Protein AF-A0A8C5GDW7-F1 (afdb_monomer_lite)

Organism: Gouania willdenowi (NCBI:txid441366)

Secondary structure (DSSP, 8-state):
-HHHHHHHHHHHHHHHHHH----HHHHHHHHHHHHHHHHHHHTT---TT-TTTTHHHH----S------

pLDDT: mean 89.78, std 12.99, range [41.09, 97.75]

InterPro domains:
  IPR002087 Anti-proliferative protein [PF07742] (1-64)
  IPR002087 Anti-proliferative protein [PR00310] (6-30)
  IPR002087 Anti-proliferative protein [PR00310] (31-60)
  IPR002087 Anti-proliferative protein [SM00099] (1-69)
  IPR033332 BTG family [PTHR22978] (1-58)
  IPR036054 BTG-like domain superfamily [G3DSA:3.90.640.90] (1-67)
  IPR036054 BTG-like domain superfamily [SSF160696] (1-66)

Foldseek 3Di:
DLVVLLVVLVVVLVVCVVPDPDDNVVSVVVSVVSSVVLVVQCVVQPDPPCRVGNVVSSDDDDDDDPPDD

Structure (mmCIF, N/CA/C/O backbone):
data_AF-A0A8C5GDW7-F1
#
_entry.id   AF-A0A8C5GDW7-F1
#
loop_
_atom_site.group_PDB
_atom_site.id
_atom_site.type_symbol
_atom_site.label_atom_id
_atom_site.label_alt_id
_atom_site.label_comp_id
_atom_site.label_asym_id
_atom_site.label_entity_id
_atom_site.label_seq_id
_atom_site.pdbx_PDB_ins_code
_atom_site.Cartn_x
_atom_site.Cartn_y
_atom_site.Cartn_z
_atom_site.occupancy
_atom_site.B_iso_or_equiv
_atom_site.auth_seq_id
_atom_site.auth_comp_id
_atom_site.auth_asym_id
_atom_site.auth_atom_id
_atom_site.pdbx_PDB_model_num
ATOM 1 N N . MET A 1 1 ? 5.008 -8.216 -5.057 1.00 90.56 1 MET A N 1
ATOM 2 C CA . MET A 1 1 ? 3.935 -7.191 -5.054 1.00 90.56 1 MET A CA 1
ATOM 3 C C . MET A 1 1 ? 2.797 -7.484 -4.078 1.00 90.56 1 MET A C 1
ATOM 5 O O . MET A 1 1 ? 2.535 -6.660 -3.213 1.00 90.56 1 MET A O 1
ATOM 9 N N . ARG A 1 2 ? 2.050 -8.593 -4.237 1.00 93.75 2 ARG A N 1
ATOM 10 C CA . ARG A 1 2 ? 0.837 -8.850 -3.429 1.00 93.75 2 ARG A CA 1
ATOM 11 C C . ARG A 1 2 ? 1.133 -9.018 -1.934 1.00 93.75 2 ARG A C 1
ATOM 13 O O . ARG A 1 2 ? 0.369 -8.511 -1.122 1.00 93.75 2 ARG A O 1
ATOM 20 N N . ALA A 1 3 ? 2.234 -9.689 -1.592 1.00 96.12 3 ALA A N 1
ATOM 21 C CA . ALA A 1 3 ? 2.660 -9.870 -0.206 1.00 96.12 3 ALA A CA 1
ATOM 22 C C . ALA A 1 3 ? 3.039 -8.528 0.438 1.00 96.12 3 ALA A C 1
ATOM 24 O O . ALA A 1 3 ? 2.557 -8.192 1.509 1.00 96.12 3 ALA A O 1
ATOM 25 N N . GLU A 1 4 ? 3.808 -7.705 -0.268 1.00 95.69 4 GLU A N 1
ATOM 26 C CA . GLU A 1 4 ? 4.260 -6.392 0.188 1.00 95.69 4 GLU A CA 1
ATOM 27 C C . GLU A 1 4 ? 3.082 -5.428 0.366 1.00 95.69 4 GLU A C 1
ATOM 29 O O . GLU A 1 4 ? 3.031 -4.692 1.347 1.00 95.69 4 GLU A O 1
ATOM 34 N N . ILE A 1 5 ? 2.088 -5.469 -0.529 1.00 96.38 5 ILE A N 1
ATOM 35 C CA . ILE A 1 5 ? 0.835 -4.719 -0.353 1.00 96.38 5 ILE A CA 1
ATOM 36 C C . ILE A 1 5 ? 0.089 -5.200 0.897 1.00 96.38 5 ILE A C 1
ATOM 38 O O . ILE A 1 5 ? -0.389 -4.369 1.667 1.00 96.38 5 ILE A O 1
ATOM 42 N N . ALA A 1 6 ? -0.008 -6.514 1.123 1.00 96.88 6 ALA A N 1
ATOM 43 C CA . ALA A 1 6 ? -0.685 -7.062 2.297 1.00 96.88 6 ALA A CA 1
ATOM 44 C C . ALA A 1 6 ? -0.006 -6.634 3.609 1.00 96.88 6 ALA A C 1
ATOM 46 O O . ALA A 1 6 ? -0.700 -6.213 4.537 1.00 96.88 6 ALA A O 1
ATOM 47 N N . GLU A 1 7 ? 1.328 -6.654 3.659 1.00 97.44 7 GLU A N 1
ATOM 48 C CA . GLU A 1 7 ? 2.113 -6.178 4.804 1.00 97.44 7 GLU A CA 1
ATOM 49 C C . GLU A 1 7 ? 1.868 -4.687 5.078 1.00 97.44 7 GLU A C 1
ATOM 51 O O . GLU A 1 7 ? 1.532 -4.301 6.200 1.00 97.44 7 GLU A O 1
ATOM 56 N N . VAL A 1 8 ? 1.931 -3.841 4.042 1.00 95.19 8 VAL A N 1
ATOM 57 C CA . VAL A 1 8 ? 1.662 -2.395 4.158 1.00 95.19 8 VAL A CA 1
ATOM 58 C C . VAL A 1 8 ? 0.235 -2.132 4.647 1.00 95.19 8 VAL A C 1
ATOM 60 O O . VAL A 1 8 ? 0.016 -1.312 5.541 1.00 95.19 8 VAL A O 1
ATOM 63 N N . VAL A 1 9 ? -0.753 -2.841 4.098 1.00 96.69 9 VAL A N 1
ATOM 64 C CA . VAL A 1 9 ? -2.159 -2.717 4.507 1.00 96.69 9 VAL A CA 1
ATOM 65 C C . VAL A 1 9 ? -2.346 -3.159 5.960 1.00 96.69 9 VAL A C 1
ATOM 67 O O . VAL A 1 9 ? -3.035 -2.476 6.719 1.00 96.69 9 VAL A O 1
ATOM 70 N N . SER A 1 10 ? -1.721 -4.261 6.377 1.00 96.38 10 SER A N 1
ATOM 71 C CA . SER A 1 10 ? -1.771 -4.758 7.758 1.00 96.38 10 SER A CA 1
ATOM 72 C C . SER A 1 10 ? -1.165 -3.758 8.746 1.00 96.38 10 SER A C 1
ATOM 74 O O . SER A 1 10 ? -1.768 -3.438 9.780 1.00 96.38 10 SER A O 1
ATOM 76 N N . PHE A 1 11 ? -0.015 -3.185 8.389 1.00 95.31 11 PHE A N 1
ATOM 77 C CA . PHE A 1 11 ? 0.645 -2.140 9.163 1.00 95.31 11 PHE A CA 1
ATOM 78 C C . PHE A 1 11 ? -0.258 -0.910 9.337 1.00 95.31 11 PHE A C 1
ATOM 80 O O . PHE A 1 11 ? -0.490 -0.460 10.461 1.00 95.31 11 PHE A O 1
ATOM 87 N N . LEU A 1 12 ? -0.862 -0.411 8.255 1.00 94.19 12 LEU A N 1
ATOM 88 C CA . LEU A 1 12 ? -1.754 0.753 8.307 1.00 94.19 12 LEU A CA 1
ATOM 89 C C . LEU A 1 12 ? -3.047 0.472 9.086 1.00 94.19 12 LEU A C 1
ATOM 91 O O . LEU A 1 12 ? -3.471 1.315 9.878 1.00 94.19 12 LEU A O 1
ATOM 95 N N . LYS A 1 13 ? -3.652 -0.716 8.939 1.00 94.69 13 LYS A N 1
ATOM 96 C CA . LYS A 1 13 ? -4.801 -1.141 9.766 1.00 94.69 13 LYS A CA 1
ATOM 97 C C . LYS A 1 13 ? -4.447 -1.105 11.255 1.00 94.69 13 LYS A C 1
ATOM 99 O O . LYS A 1 13 ? -5.249 -0.636 12.063 1.00 94.69 13 LYS A O 1
ATOM 104 N N . SER A 1 14 ? -3.245 -1.557 11.609 1.00 93.69 14 SER A N 1
ATOM 105 C CA 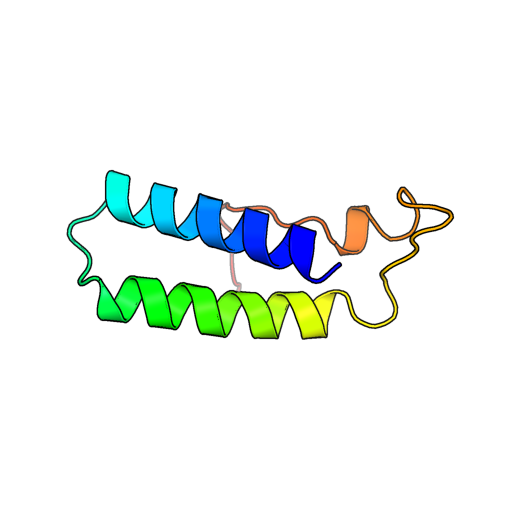. SER A 1 14 ? -2.746 -1.554 12.988 1.00 93.69 14 SER A CA 1
ATOM 106 C C . SER A 1 14 ? -2.537 -0.133 13.516 1.00 93.69 14 SER A C 1
ATOM 108 O O . SER A 1 14 ? -2.979 0.176 14.622 1.00 93.69 14 SER A O 1
ATOM 110 N N . LEU A 1 15 ? -1.967 0.769 12.710 1.00 92.31 15 LEU A N 1
ATOM 111 C CA . LEU A 1 15 ? -1.819 2.184 13.074 1.00 92.31 15 LEU A CA 1
ATOM 112 C C . LEU A 1 15 ? -3.167 2.877 13.309 1.00 92.31 15 LEU A C 1
ATOM 114 O O . LEU A 1 15 ? -3.341 3.563 14.317 1.00 92.31 15 LEU A O 1
ATOM 118 N N . VAL A 1 16 ? -4.139 2.672 12.415 1.00 90.44 16 VAL A N 1
ATOM 119 C CA . VAL A 1 16 ? -5.484 3.258 12.545 1.00 90.44 16 VAL A CA 1
ATOM 120 C C . VAL A 1 16 ? -6.175 2.755 13.811 1.00 90.44 16 VAL A C 1
ATOM 122 O O . VAL A 1 16 ? -6.780 3.558 14.523 1.00 90.44 16 VAL A O 1
ATOM 125 N N . LYS A 1 17 ? -6.040 1.457 14.117 1.00 89.50 17 LYS A N 1
ATOM 126 C CA . LYS A 1 17 ? -6.595 0.824 15.321 1.00 89.50 17 LYS A CA 1
ATOM 127 C C . LYS A 1 17 ? -5.980 1.368 16.613 1.00 89.50 17 LYS A C 1
ATOM 129 O O . LYS A 1 17 ? -6.691 1.516 17.598 1.00 89.50 17 LYS A O 1
ATOM 134 N N . LEU A 1 18 ? -4.679 1.669 16.618 1.00 88.88 18 LEU A N 1
ATOM 135 C CA . LEU A 1 18 ? -3.986 2.215 17.792 1.00 88.88 18 LEU A CA 1
ATOM 136 C C . LEU A 1 18 ? -4.370 3.668 18.092 1.00 88.88 18 LEU A C 1
ATOM 138 O O . LEU A 1 18 ? -4.355 4.079 19.248 1.00 88.88 18 LEU A O 1
ATOM 142 N N . LYS A 1 19 ? -4.660 4.463 17.057 1.00 79.75 19 LYS A N 1
ATOM 143 C CA . LYS A 1 19 ? -4.841 5.917 17.186 1.00 79.75 19 LYS A CA 1
ATOM 144 C C . LYS A 1 19 ? -6.297 6.367 17.264 1.00 79.75 19 LYS A C 1
ATOM 146 O O . LYS A 1 19 ? -6.537 7.515 17.616 1.00 79.75 19 LYS A O 1
ATOM 151 N N . ASN A 1 20 ? -7.258 5.503 16.940 1.00 75.88 20 ASN A N 1
ATOM 152 C CA . ASN A 1 20 ? -8.659 5.897 16.829 1.00 75.88 20 ASN A CA 1
ATOM 153 C C . ASN A 1 20 ? -9.605 4.813 17.350 1.00 75.88 20 ASN A C 1
ATOM 155 O O . ASN A 1 20 ? -9.374 3.623 17.151 1.00 75.88 20 ASN A O 1
ATOM 159 N N . ASN A 1 21 ? -10.750 5.226 17.895 1.00 84.50 21 ASN A N 1
ATOM 160 C CA . ASN A 1 21 ? -11.852 4.317 18.216 1.00 84.50 21 ASN A CA 1
ATOM 161 C C . ASN A 1 21 ? -12.741 4.074 16.977 1.00 84.50 21 ASN A C 1
ATOM 163 O O . ASN A 1 21 ? -13.917 4.438 16.935 1.00 84.50 21 ASN A O 1
ATOM 167 N N . VAL A 1 22 ? -12.145 3.537 15.907 1.00 89.00 22 VAL A N 1
ATOM 168 C CA . VAL A 1 22 ? -12.848 3.220 14.653 1.00 89.00 22 VAL A CA 1
ATOM 169 C C . VAL A 1 22 ? -13.364 1.784 14.707 1.00 89.00 22 VAL A C 1
ATOM 171 O O . VA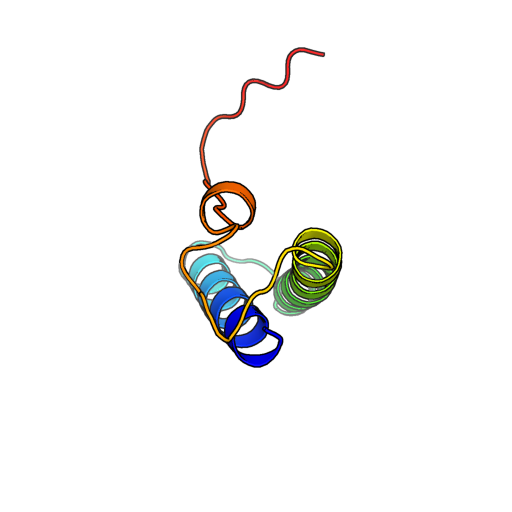L A 1 22 ? -12.636 0.863 15.071 1.00 89.00 22 VAL A O 1
ATOM 174 N N . LYS A 1 23 ? -14.621 1.575 14.292 1.00 92.94 23 LYS A N 1
ATOM 175 C CA . LYS A 1 23 ? -15.230 0.238 14.191 1.00 92.94 23 LYS A CA 1
ATOM 176 C C . LYS A 1 23 ? -14.381 -0.690 13.312 1.00 92.94 23 LYS A C 1
ATOM 178 O O . LYS A 1 23 ? -13.982 -0.299 12.215 1.00 92.94 23 LYS A O 1
ATOM 183 N N . ALA A 1 24 ? -14.186 -1.934 13.752 1.00 91.38 24 ALA A N 1
ATOM 184 C CA . ALA A 1 24 ? -13.363 -2.926 13.052 1.00 91.38 24 ALA A CA 1
ATOM 185 C C . ALA A 1 24 ? -13.770 -3.122 11.578 1.00 91.38 24 ALA A C 1
ATOM 187 O O . ALA A 1 24 ? -12.906 -3.203 10.710 1.00 91.38 24 ALA A O 1
ATOM 188 N N . GLU A 1 25 ? -15.071 -3.095 11.282 1.00 95.12 25 GLU A N 1
ATOM 189 C CA . GLU A 1 25 ? -15.614 -3.181 9.918 1.00 95.12 25 GLU A CA 1
ATOM 190 C C . GLU A 1 25 ? -15.113 -2.056 9.002 1.00 95.12 25 GLU A C 1
ATOM 192 O O . GLU A 1 25 ? -14.772 -2.296 7.845 1.00 95.12 25 GLU A O 1
ATOM 197 N N . LYS A 1 26 ? -15.013 -0.822 9.519 1.00 95.25 26 LYS A N 1
ATOM 198 C CA . LYS A 1 26 ? -14.492 0.318 8.752 1.00 95.25 26 LYS A CA 1
ATOM 199 C C . LYS A 1 26 ? -12.994 0.174 8.489 1.00 95.25 26 LYS A C 1
ATOM 201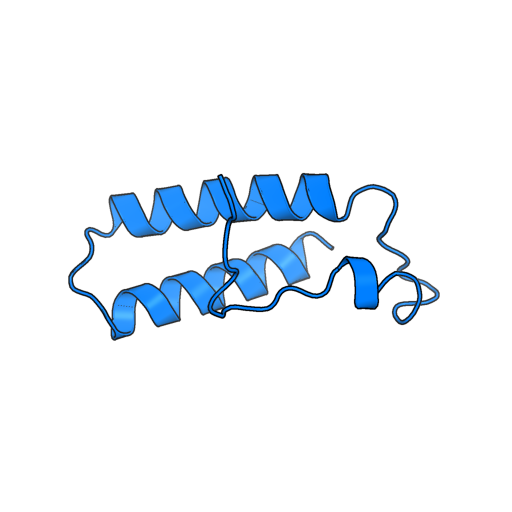 O O . LYS A 1 26 ? -12.544 0.512 7.399 1.00 95.25 26 LYS A O 1
ATOM 206 N N . ILE A 1 27 ? -12.236 -0.350 9.455 1.00 95.69 27 ILE A N 1
ATOM 207 C CA . ILE A 1 27 ? -10.799 -0.632 9.296 1.00 95.69 27 ILE A CA 1
ATOM 208 C C . ILE A 1 27 ? -10.585 -1.737 8.255 1.00 95.69 27 ILE A C 1
ATOM 210 O O . ILE A 1 27 ? -9.662 -1.666 7.442 1.00 95.69 27 ILE A O 1
ATOM 214 N N . ASP A 1 28 ? -11.441 -2.757 8.250 1.00 95.69 28 ASP A N 1
ATOM 215 C CA . ASP A 1 28 ? -11.364 -3.835 7.271 1.00 95.69 28 ASP A CA 1
ATOM 216 C C . ASP A 1 28 ? -11.714 -3.363 5.858 1.00 95.69 28 ASP A C 1
ATOM 218 O O . ASP A 1 28 ? -10.963 -3.624 4.915 1.00 95.69 28 ASP A O 1
ATOM 222 N N . LEU A 1 29 ? -12.792 -2.588 5.721 1.00 97.06 29 LEU A N 1
ATOM 223 C CA . LEU A 1 29 ? -13.179 -1.974 4.454 1.00 97.06 29 LEU A CA 1
ATOM 224 C C . LEU A 1 29 ? -12.091 -1.031 3.922 1.00 97.06 29 LEU A C 1
ATOM 226 O O . LEU A 1 29 ? -11.791 -1.062 2.729 1.00 97.06 29 LEU A O 1
ATOM 230 N N . PHE A 1 30 ? -11.477 -0.229 4.798 1.00 95.31 30 PHE A N 1
ATOM 231 C CA . PHE A 1 30 ? -10.324 0.606 4.459 1.00 95.31 30 PHE A CA 1
ATOM 232 C C . PHE A 1 30 ? -9.176 -0.237 3.896 1.00 95.31 30 PHE A C 1
ATOM 234 O O . PHE A 1 30 ? -8.690 0.053 2.806 1.00 95.31 30 PHE A O 1
ATOM 241 N N . GLY A 1 31 ? -8.791 -1.313 4.588 1.00 96.81 31 GLY A N 1
ATOM 242 C CA . GLY A 1 31 ? -7.706 -2.181 4.135 1.00 96.81 31 GLY A CA 1
ATOM 243 C C . GLY A 1 31 ? -7.987 -2.846 2.787 1.00 96.81 31 GLY A C 1
ATOM 244 O O . GLY A 1 31 ? -7.116 -2.861 1.921 1.00 96.81 31 GLY A O 1
ATOM 245 N N . LYS A 1 32 ? -9.216 -3.333 2.573 1.00 97.69 32 LYS A N 1
ATOM 246 C CA . LYS A 1 32 ? -9.643 -3.929 1.295 1.00 97.69 32 LYS A CA 1
ATOM 247 C C . LYS A 1 32 ? -9.548 -2.934 0.141 1.00 97.69 32 LYS A C 1
ATOM 249 O O . LYS A 1 32 ? -8.962 -3.250 -0.888 1.00 97.69 32 LYS A O 1
ATOM 254 N N . ARG A 1 33 ? -10.086 -1.724 0.321 1.00 97.75 33 ARG A N 1
ATOM 255 C CA . ARG A 1 33 ? -10.035 -0.669 -0.705 1.00 97.75 33 ARG A CA 1
ATOM 256 C C . ARG A 1 33 ? -8.604 -0.225 -0.985 1.00 97.75 33 ARG A C 1
ATOM 258 O O . ARG A 1 33 ? -8.234 -0.075 -2.143 1.00 97.75 33 ARG A O 1
ATOM 265 N N . LEU A 1 34 ? -7.790 -0.070 0.059 1.00 96.56 34 LEU A N 1
ATOM 266 C CA . LEU A 1 34 ? -6.392 0.314 -0.091 1.00 96.56 34 LEU A CA 1
ATOM 267 C C . LEU A 1 34 ? -5.591 -0.737 -0.867 1.00 96.56 34 LEU A C 1
ATOM 269 O O . LEU A 1 34 ? -4.794 -0.374 -1.724 1.00 96.56 34 LEU A O 1
ATOM 273 N N . ALA A 1 35 ? -5.823 -2.027 -0.612 1.00 97.31 35 ALA A N 1
ATOM 274 C CA . ALA A 1 35 ? -5.163 -3.102 -1.346 1.00 97.31 35 ALA A CA 1
ATOM 275 C C . ALA A 1 35 ? -5.468 -3.051 -2.853 1.00 97.31 35 ALA A C 1
ATOM 277 O O . ALA A 1 35 ? -4.548 -3.199 -3.654 1.00 97.31 35 ALA A O 1
ATOM 278 N N . VAL A 1 36 ? -6.730 -2.800 -3.227 1.00 97.75 36 VAL A N 1
ATOM 279 C CA . VAL A 1 36 ? -7.148 -2.653 -4.633 1.00 97.75 36 VAL A CA 1
ATOM 280 C C . VAL A 1 36 ? -6.457 -1.453 -5.277 1.00 97.75 36 VAL A C 1
ATOM 282 O O . VAL A 1 36 ? -5.770 -1.619 -6.278 1.00 97.75 36 VAL A O 1
ATOM 285 N N . VAL A 1 37 ? -6.524 -0.276 -4.647 1.00 96.88 37 VAL A N 1
ATOM 286 C CA . VAL A 1 37 ? -5.911 0.950 -5.189 1.00 96.88 37 VAL A CA 1
ATOM 287 C C . VAL A 1 37 ? -4.393 0.819 -5.333 1.00 96.88 37 VAL A C 1
ATOM 289 O O . VAL A 1 37 ? -3.827 1.269 -6.324 1.00 96.88 37 VAL A O 1
ATOM 292 N N . LEU A 1 38 ? -3.702 0.202 -4.369 1.00 96.12 38 LEU A N 1
ATOM 293 C CA . LEU A 1 38 ? -2.255 -0.025 -4.474 1.00 96.12 38 LEU A CA 1
ATOM 294 C C . LEU A 1 38 ? -1.915 -1.048 -5.562 1.00 96.12 38 LEU A C 1
ATOM 296 O O . LEU A 1 38 ? -0.889 -0.909 -6.227 1.00 96.12 38 LEU A O 1
ATOM 300 N N . GLN A 1 39 ? -2.758 -2.066 -5.743 1.00 96.31 39 GLN A N 1
ATOM 301 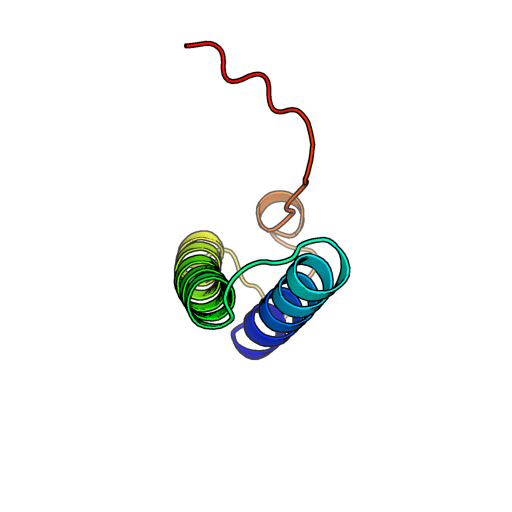C CA . GLN A 1 39 ? -2.581 -3.052 -6.800 1.00 96.31 39 GLN A CA 1
ATOM 302 C C . GLN A 1 39 ? -2.726 -2.414 -8.183 1.00 96.31 39 GLN A C 1
ATOM 304 O O . GLN A 1 39 ? -1.831 -2.589 -9.003 1.00 96.31 39 GLN A O 1
ATOM 309 N N . GLU A 1 40 ? -3.780 -1.633 -8.402 1.00 96.31 40 GLU A N 1
ATOM 310 C CA . GLU A 1 40 ? -3.998 -0.884 -9.645 1.00 96.31 40 GLU A CA 1
ATOM 311 C C . GLU A 1 40 ? -2.886 0.145 -9.874 1.00 96.31 40 GLU A C 1
ATOM 313 O O . GLU A 1 40 ? -2.311 0.209 -10.956 1.00 96.31 40 GLU A O 1
ATOM 318 N N . LYS A 1 41 ? -2.503 0.905 -8.835 1.00 94.56 41 LYS A N 1
ATOM 319 C CA . LYS A 1 41 ? -1.413 1.884 -8.931 1.00 94.56 41 LYS A CA 1
ATOM 320 C C . LYS A 1 41 ?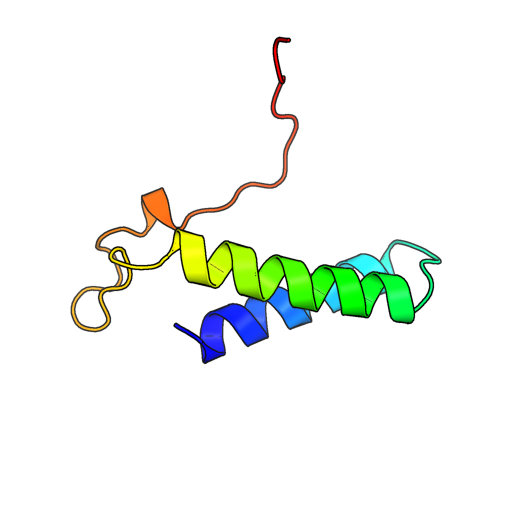 -0.121 1.212 -9.381 1.00 94.56 41 LYS A C 1
ATOM 322 O O . LYS A 1 41 ? 0.535 1.703 -10.284 1.00 94.56 41 LYS A O 1
ATOM 327 N N . PHE A 1 42 ? 0.298 0.115 -8.753 1.00 95.31 42 PHE A N 1
ATOM 328 C CA . PHE A 1 42 ? 1.611 -0.473 -9.050 1.00 95.31 42 PHE A CA 1
ATOM 329 C C . PHE A 1 42 ? 1.619 -1.377 -10.291 1.00 95.31 42 PHE A C 1
ATOM 331 O O . PHE A 1 42 ? 2.689 -1.871 -10.660 1.00 95.31 42 PHE A O 1
ATOM 338 N N . GLU A 1 43 ? 0.475 -1.593 -10.941 1.00 94.38 43 GLU A N 1
ATOM 339 C CA . GLU A 1 43 ? 0.396 -2.335 -12.195 1.00 94.38 43 GLU A CA 1
ATOM 340 C C . GLU A 1 43 ? 1.286 -1.681 -13.270 1.00 94.38 43 GLU A C 1
ATOM 342 O O . GLU A 1 43 ? 1.389 -0.458 -13.384 1.00 94.38 43 GLU A O 1
ATOM 347 N N . GLY A 1 44 ? 2.057 -2.501 -13.992 1.00 94.75 44 GLY A N 1
ATOM 348 C CA . GLY A 1 44 ? 3.072 -2.027 -14.948 1.00 94.75 44 GLY A CA 1
ATOM 349 C C . GLY A 1 44 ? 4.290 -1.317 -14.326 1.00 94.75 44 GLY A C 1
ATOM 350 O O . GLY A 1 44 ? 5.241 -0.987 -15.033 1.00 94.75 44 GLY A O 1
ATOM 351 N N . HIS A 1 45 ? 4.311 -1.111 -13.006 1.00 96.25 45 HIS A N 1
ATOM 352 C CA . HIS A 1 45 ? 5.368 -0.399 -12.279 1.00 96.25 45 HIS A CA 1
ATOM 353 C C . HIS A 1 45 ? 6.004 -1.252 -11.176 1.00 96.25 45 HIS A C 1
ATOM 355 O O . HIS A 1 45 ? 6.625 -0.715 -10.255 1.00 96.25 45 HIS A O 1
ATOM 361 N N . TRP A 1 46 ? 5.878 -2.578 -11.266 1.00 96.19 46 TRP A N 1
ATOM 362 C CA . TRP A 1 46 ? 6.508 -3.540 -10.366 1.00 96.19 46 TRP A CA 1
ATOM 363 C C . TRP A 1 46 ? 7.591 -4.336 -11.100 1.00 96.19 46 TRP A C 1
ATOM 365 O O . TRP A 1 46 ? 7.290 -5.062 -12.041 1.00 96.19 46 TRP A O 1
ATOM 375 N N . TYR A 1 47 ? 8.842 -4.212 -10.652 1.00 96.12 47 TYR A N 1
ATOM 376 C CA . TYR A 1 47 ? 10.014 -4.799 -11.311 1.00 96.12 47 TYR A CA 1
ATOM 377 C C . TYR A 1 47 ? 10.806 -5.653 -10.302 1.00 96.12 47 TYR A C 1
ATOM 379 O O . TYR A 1 47 ? 11.665 -5.108 -9.608 1.00 96.12 47 TYR A O 1
ATOM 387 N N . PRO A 1 48 ? 10.507 -6.960 -10.155 1.00 93.44 48 PRO A N 1
ATOM 388 C CA . PRO A 1 48 ? 11.186 -7.841 -9.196 1.00 93.44 48 PRO A CA 1
ATOM 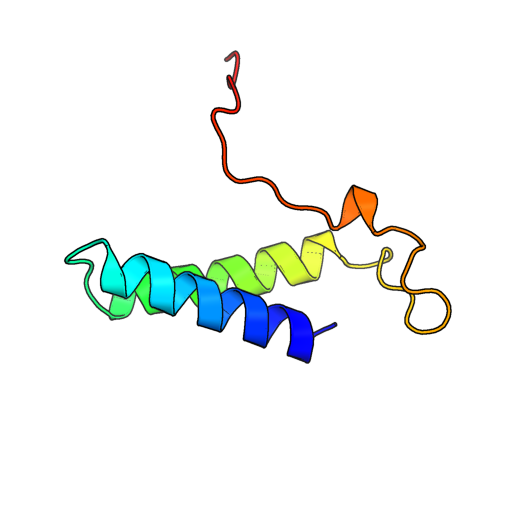389 C C . PRO A 1 48 ? 12.705 -7.916 -9.392 1.00 93.44 48 PRO A C 1
ATOM 391 O O . PRO A 1 48 ? 13.452 -7.969 -8.420 1.00 93.44 48 PRO A O 1
ATOM 394 N N . GLU A 1 49 ? 13.161 -7.872 -10.641 1.00 97.06 49 GLU A N 1
ATOM 395 C CA . GLU A 1 49 ? 14.570 -7.993 -11.029 1.00 97.06 49 GLU A CA 1
ATOM 396 C C . GLU A 1 49 ? 15.344 -6.687 -10.811 1.00 97.06 49 GLU A C 1
ATOM 398 O O . GLU A 1 49 ? 16.566 -6.695 -10.688 1.00 97.06 49 GLU A O 1
ATOM 403 N N . ASN A 1 50 ? 14.640 -5.552 -10.754 1.00 96.00 50 ASN A N 1
ATOM 404 C CA . ASN A 1 50 ? 15.225 -4.252 -10.446 1.00 96.00 50 ASN A CA 1
ATOM 405 C C . ASN A 1 50 ? 14.281 -3.435 -9.547 1.00 96.00 50 ASN A C 1
ATOM 407 O O . ASN A 1 50 ? 13.599 -2.527 -10.036 1.00 96.00 50 ASN A O 1
ATOM 411 N N . PRO A 1 51 ? 14.241 -3.728 -8.232 1.00 94.31 51 PRO A N 1
ATOM 412 C CA . PRO A 1 51 ? 13.281 -3.123 -7.309 1.00 94.31 51 PRO A CA 1
ATOM 413 C C . PRO A 1 51 ? 13.345 -1.593 -7.255 1.00 94.31 51 PRO A C 1
ATOM 415 O O . PRO A 1 51 ? 12.318 -0.943 -7.046 1.00 94.31 51 PRO A O 1
ATOM 418 N N . SER A 1 52 ? 14.520 -1.003 -7.492 1.00 95.81 52 SER A N 1
ATOM 419 C CA . SER A 1 52 ? 14.713 0.451 -7.519 1.00 95.81 52 SER A CA 1
ATOM 420 C C . SER A 1 52 ? 13.967 1.120 -8.679 1.00 95.81 52 SER A C 1
ATOM 422 O O . SER A 1 52 ? 13.558 2.281 -8.580 1.00 95.81 52 SER A O 1
ATOM 424 N N . LYS A 1 53 ? 13.729 0.400 -9.785 1.00 97.06 53 LYS A N 1
ATOM 425 C CA . LYS A 1 53 ? 12.947 0.914 -10.913 1.00 97.06 53 LYS A CA 1
ATOM 426 C C . LYS A 1 53 ? 11.500 1.136 -10.474 1.00 97.06 53 LYS A C 1
ATOM 428 O O . LYS A 1 53 ? 10.858 0.269 -9.881 1.00 97.06 53 LYS A O 1
ATOM 433 N N . GLY A 1 54 ? 10.975 2.329 -10.745 1.00 94.25 54 GLY A N 1
ATOM 434 C CA . GLY A 1 54 ? 9.609 2.706 -10.373 1.00 94.25 54 GLY A CA 1
ATOM 435 C C . GLY A 1 54 ? 9.391 2.968 -8.877 1.00 94.25 54 GLY A C 1
ATOM 436 O O . GLY A 1 54 ? 8.255 3.212 -8.483 1.00 94.25 54 GLY A O 1
ATOM 437 N N . GLN A 1 55 ? 10.429 2.971 -8.030 1.00 94.50 55 GLN A N 1
ATOM 438 C CA . GLN A 1 55 ? 10.251 3.182 -6.585 1.00 94.50 55 GLN A CA 1
ATOM 439 C C . GLN A 1 55 ? 9.642 4.553 -6.244 1.00 94.50 55 GLN A C 1
ATOM 441 O O . GLN A 1 55 ? 8.777 4.631 -5.381 1.00 94.50 55 GLN A O 1
ATOM 446 N N . ALA A 1 56 ? 10.024 5.617 -6.964 1.00 93.31 56 ALA A N 1
ATOM 447 C CA . ALA A 1 56 ? 9.464 6.958 -6.771 1.00 93.31 56 ALA A CA 1
ATOM 448 C C . ALA A 1 56 ? 7.985 7.030 -7.179 1.00 93.31 56 ALA A C 1
ATOM 450 O O . ALA A 1 56 ? 7.204 7.737 -6.558 1.00 93.31 56 ALA A O 1
ATOM 451 N N . TYR A 1 57 ? 7.585 6.244 -8.181 1.00 94.31 57 TYR A N 1
ATOM 452 C CA . TYR A 1 57 ? 6.185 6.114 -8.574 1.00 94.31 57 TYR A CA 1
ATOM 453 C C . TYR A 1 57 ? 5.377 5.345 -7.513 1.00 94.31 57 TYR A C 1
ATOM 455 O O . TYR A 1 57 ? 4.261 5.729 -7.152 1.00 94.31 57 TYR A O 1
ATOM 463 N N . ARG A 1 58 ? 5.957 4.267 -6.964 1.00 94.38 58 ARG A N 1
ATOM 464 C CA . ARG A 1 58 ? 5.331 3.471 -5.896 1.00 94.38 58 ARG A CA 1
ATOM 465 C C . ARG A 1 58 ? 5.335 4.167 -4.533 1.00 94.38 58 ARG A C 1
ATOM 467 O O . ARG A 1 58 ? 4.566 3.773 -3.661 1.00 94.38 58 ARG A O 1
ATOM 474 N N . TYR A 1 59 ? 6.161 5.195 -4.356 1.00 92.69 59 TYR A N 1
ATOM 475 C CA . TYR A 1 59 ? 6.231 5.981 -3.133 1.00 92.69 59 TYR A CA 1
ATOM 476 C C . TYR A 1 59 ? 4.860 6.580 -2.778 1.00 92.69 59 TYR A C 1
ATOM 478 O O . TYR A 1 59 ? 4.110 7.062 -3.635 1.00 92.69 59 TYR A O 1
ATOM 486 N N . CYS A 1 60 ? 4.535 6.521 -1.488 1.00 87.44 60 CYS A N 1
ATOM 487 C CA . CYS A 1 60 ? 3.325 7.080 -0.901 1.00 87.44 60 CYS A CA 1
ATOM 488 C C . CYS A 1 60 ? 3.736 7.909 0.317 1.00 87.44 60 CYS A C 1
ATOM 490 O O . CYS A 1 60 ? 4.404 7.397 1.214 1.00 87.44 60 CYS A O 1
ATOM 492 N N . SER A 1 61 ? 3.325 9.175 0.344 1.00 87.31 61 SER A N 1
ATOM 493 C CA . SER A 1 61 ? 3.515 10.071 1.484 1.00 87.31 61 SER A CA 1
ATOM 494 C C . SER A 1 61 ? 2.165 10.375 2.120 1.00 87.31 61 SER A C 1
ATOM 496 O O . SER A 1 61 ? 1.162 10.514 1.421 1.00 87.31 61 SER A O 1
ATOM 498 N N . VAL A 1 62 ? 2.142 10.464 3.447 1.00 79.75 62 VAL A N 1
ATOM 499 C CA . VAL A 1 62 ? 0.983 10.919 4.215 1.00 79.75 62 VAL A CA 1
ATOM 500 C C . VAL A 1 62 ? 1.333 12.303 4.745 1.00 79.75 62 VAL A C 1
ATOM 502 O O . VAL A 1 62 ? 2.214 12.441 5.589 1.00 79.75 62 VAL A O 1
ATOM 505 N N . GLY A 1 63 ? 0.674 13.332 4.219 1.00 78.44 63 GLY A N 1
ATOM 506 C CA . GLY A 1 63 ? 0.946 14.729 4.546 1.00 78.44 63 GLY A CA 1
ATOM 507 C C . GLY A 1 63 ? -0.184 15.650 4.091 1.00 78.44 63 GLY A C 1
ATOM 508 O O . GLY A 1 63 ? -1.228 15.184 3.637 1.00 78.44 63 GLY A O 1
ATOM 509 N N . HIS A 1 64 ? 0.018 16.961 4.217 1.00 59.75 64 HIS A N 1
ATOM 510 C CA . HIS A 1 64 ? -0.950 17.966 3.784 1.00 59.75 64 HIS A CA 1
ATOM 511 C C . HIS A 1 64 ? -0.800 18.207 2.276 1.00 59.75 64 HIS A C 1
ATOM 513 O O . HIS A 1 64 ? -0.061 19.087 1.840 1.00 59.75 64 HIS A O 1
ATOM 519 N N . THR A 1 65 ? -1.452 17.384 1.457 1.00 59.50 65 THR A N 1
ATOM 520 C CA . THR A 1 65 ? -1.652 17.738 0.050 1.00 59.50 65 THR A CA 1
ATOM 521 C C . THR A 1 65 ? -2.701 18.844 0.017 1.00 59.50 65 THR A C 1
ATOM 523 O O . THR A 1 65 ? -3.872 18.586 0.280 1.00 59.50 65 THR A O 1
ATOM 526 N N . MET A 1 66 ? -2.273 20.075 -0.274 1.00 47.22 66 MET A N 1
ATOM 527 C CA . MET A 1 66 ? -3.177 21.160 -0.657 1.00 47.22 66 MET A CA 1
ATOM 528 C C . MET A 1 66 ? -3.850 20.743 -1.968 1.00 47.22 66 MET A C 1
ATOM 530 O O . MET A 1 66 ? -3.272 20.880 -3.045 1.00 47.22 66 MET A O 1
ATOM 534 N N . VAL A 1 67 ? -5.037 20.154 -1.872 1.00 52.50 67 VAL A N 1
ATOM 535 C CA . VAL A 1 67 ? -5.955 20.053 -3.005 1.00 52.50 67 VAL A CA 1
ATOM 536 C C . VAL A 1 67 ? -6.461 21.471 -3.246 1.00 52.50 67 VAL A C 1
ATOM 538 O O . VAL A 1 67 ? -7.275 21.976 -2.481 1.00 52.50 67 VAL A O 1
ATOM 541 N N . TYR A 1 68 ? -5.891 22.146 -4.243 1.00 41.09 68 TYR A N 1
ATOM 542 C CA . TYR A 1 68 ? -6.529 23.318 -4.828 1.00 41.09 68 TYR A CA 1
ATOM 543 C C . TYR A 1 68 ? -7.698 22.790 -5.663 1.00 41.09 68 TYR A C 1
ATOM 545 O O . TYR A 1 68 ? -7.469 22.101 -6.659 1.00 41.09 68 TYR A O 1
ATOM 553 N N . GLU A 1 69 ? -8.919 23.023 -5.180 1.00 45.69 69 GLU A N 1
ATOM 554 C CA . GLU A 1 69 ? -10.135 22.961 -6.000 1.00 45.69 69 GLU A CA 1
ATOM 555 C C . GLU A 1 69 ? -10.186 24.152 -6.965 1.00 45.69 69 GLU A C 1
ATOM 557 O O . GLU A 1 69 ? -9.765 25.263 -6.557 1.00 45.69 69 GLU A O 1
#

Radius of gyration: 14.01 Å; chains: 1; bounding box: 31×33×33 Å

Sequence (69 aa):
MRAEIAEVVSFLKSLVKLKNNVKAEKIDLFGKRLAVVLQEKFEGHWYPENPSKGQAYRYCSVGHTMVYE